Protein AF-A0A9E5GBU1-F1 (afdb_monomer_lite)

Foldseek 3Di:
DD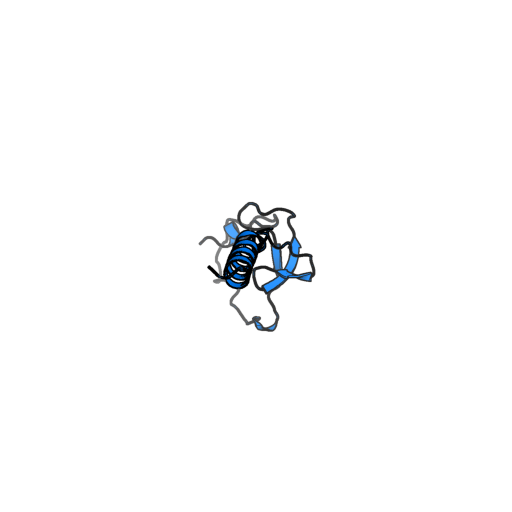PVVVVVVVVVVVCVVVVPDPPPVVPDDDDDDQQGLDPVRFGFNDAQPDDDPNDGTDGDDDPVPDDDDDPDDPPDDQPQDDPDPPSCVSSPDD

Structure (mmCIF, N/CA/C/O backbone):
data_AF-A0A9E5GBU1-F1
#
_entry.id   AF-A0A9E5GBU1-F1
#
loop_
_atom_site.group_PDB
_atom_site.id
_atom_site.type_symbol
_atom_site.label_atom_id
_atom_site.label_alt_id
_atom_site.label_comp_id
_atom_site.label_asym_id
_atom_site.label_entity_id
_atom_site.label_seq_id
_atom_site.pdbx_PDB_ins_code
_atom_site.Cartn_x
_atom_site.Cartn_y
_atom_site.Cartn_z
_atom_site.occupancy
_atom_site.B_iso_or_equiv
_atom_site.auth_seq_id
_atom_site.auth_comp_id
_atom_site.auth_asym_id
_atom_site.auth_atom_id
_atom_site.pdbx_PDB_model_num
ATOM 1 N N . MET A 1 1 ? -25.481 39.429 48.229 1.00 58.81 1 MET A N 1
ATOM 2 C CA . MET A 1 1 ? -25.443 38.610 46.995 1.00 58.81 1 MET A CA 1
ATOM 3 C C . MET A 1 1 ? -26.544 37.567 47.062 1.00 58.81 1 MET A C 1
ATOM 5 O O . MET A 1 1 ? -26.590 36.808 48.022 1.00 58.81 1 MET A O 1
ATOM 9 N N . ASN A 1 2 ? -27.463 37.580 46.096 1.00 73.50 2 ASN A N 1
ATOM 10 C CA . ASN A 1 2 ? -28.652 36.725 46.097 1.00 73.50 2 ASN A CA 1
ATOM 11 C C . ASN A 1 2 ? -28.234 35.250 46.073 1.00 73.50 2 ASN A C 1
ATOM 13 O O . ASN A 1 2 ? -27.381 34.874 45.272 1.00 73.50 2 ASN A O 1
ATOM 17 N N . LYS A 1 3 ? -28.829 34.408 46.928 1.00 77.56 3 LYS A N 1
ATOM 18 C CA . LYS A 1 3 ? -28.516 32.965 47.003 1.00 77.56 3 LYS A CA 1
ATOM 19 C C . LYS A 1 3 ? -28.612 32.277 45.629 1.00 77.56 3 LYS A C 1
ATOM 21 O O . LYS A 1 3 ? -27.801 31.413 45.324 1.00 77.56 3 LYS A O 1
ATOM 26 N N . LEU A 1 4 ? -29.525 32.753 44.778 1.00 78.62 4 LEU A N 1
ATOM 27 C CA . LEU A 1 4 ? -29.679 32.331 43.384 1.00 78.62 4 LEU A CA 1
ATOM 28 C C . LEU A 1 4 ? -28.464 32.684 42.506 1.00 78.62 4 LEU A C 1
ATOM 30 O O . LEU A 1 4 ? -28.026 31.866 41.709 1.00 78.62 4 LEU A O 1
ATOM 34 N N . LEU A 1 5 ? -27.880 33.872 42.686 1.00 77.00 5 LEU A N 1
ATOM 35 C CA . LEU A 1 5 ? -26.698 34.314 41.940 1.00 77.00 5 LEU A CA 1
ATOM 36 C C . LEU A 1 5 ? -25.448 33.516 42.347 1.00 77.00 5 LEU A C 1
ATOM 38 O O . LEU A 1 5 ? -24.654 33.145 41.492 1.00 77.00 5 LEU A O 1
ATOM 42 N N . SER A 1 6 ? -25.314 33.194 43.638 1.00 79.19 6 SER A N 1
ATOM 43 C CA . SER A 1 6 ? -24.257 32.306 44.150 1.00 79.19 6 SER A CA 1
ATOM 44 C C . SER A 1 6 ? -24.368 30.888 43.574 1.00 79.19 6 SER A C 1
ATOM 46 O O . SER A 1 6 ? -23.372 30.319 43.136 1.00 79.19 6 SER A O 1
ATOM 48 N N . MET A 1 7 ? -25.589 30.347 43.503 1.00 83.88 7 MET A N 1
ATOM 49 C CA . MET A 1 7 ? -25.855 29.007 42.970 1.00 83.88 7 MET A CA 1
ATOM 50 C C . MET A 1 7 ? -25.621 28.907 41.454 1.00 83.88 7 MET A C 1
ATOM 52 O O . MET A 1 7 ? -25.145 27.887 40.968 1.00 83.88 7 MET A O 1
ATOM 56 N N . LEU A 1 8 ? -25.925 29.968 40.700 1.00 85.06 8 LEU A N 1
ATOM 57 C CA . LEU A 1 8 ? -25.657 30.018 39.260 1.00 85.06 8 LEU A CA 1
ATOM 58 C C .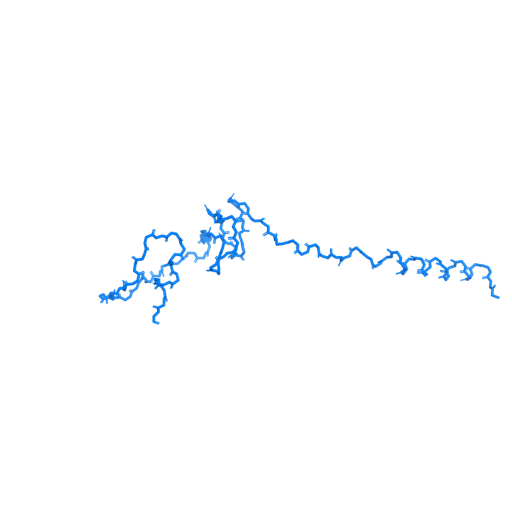 LEU A 1 8 ? -24.158 30.141 38.961 1.00 85.06 8 LEU A C 1
ATOM 60 O O . LEU A 1 8 ? -23.669 29.476 38.050 1.00 85.06 8 LEU A O 1
ATOM 64 N N . LEU A 1 9 ? -23.414 30.932 39.745 1.00 82.12 9 LEU A N 1
ATOM 65 C CA . LEU A 1 9 ? -21.956 31.018 39.611 1.00 82.12 9 LEU A CA 1
ATOM 66 C C . LEU A 1 9 ? -21.261 29.704 39.981 1.00 82.12 9 LEU A C 1
ATOM 68 O O . LEU A 1 9 ? -20.324 29.307 39.293 1.00 82.12 9 LEU A O 1
ATOM 72 N N . SER A 1 10 ? -21.706 29.019 41.037 1.00 81.31 10 SER A N 1
ATOM 73 C CA . SER A 1 10 ? -21.126 27.728 41.416 1.00 81.31 10 SER A CA 1
ATOM 74 C C . SER A 1 10 ? -21.449 26.636 40.398 1.00 81.31 10 SER A C 1
ATOM 76 O O . SER A 1 10 ? -20.568 25.848 40.075 1.00 81.31 10 SER A O 1
ATOM 78 N N . LEU A 1 11 ? -22.658 26.618 39.825 1.00 78.31 11 LEU A N 1
ATOM 79 C CA . LEU A 1 11 ? -23.016 25.689 38.752 1.00 78.31 11 LEU A CA 1
ATOM 80 C C . LEU A 1 11 ? -22.212 25.962 37.472 1.00 78.31 11 LEU A C 1
ATOM 82 O O . LEU A 1 11 ? -21.703 25.023 36.870 1.00 78.31 11 LEU A O 1
ATOM 86 N N . ALA A 1 12 ? -22.028 27.230 37.090 1.00 81.00 12 ALA A N 1
ATOM 87 C CA . ALA A 1 12 ? -21.174 27.605 35.963 1.00 81.00 12 ALA A CA 1
ATOM 88 C C . ALA A 1 12 ? -19.708 27.200 36.195 1.00 81.00 12 ALA A C 1
ATOM 90 O O . ALA A 1 12 ? -19.067 26.679 35.286 1.00 81.00 12 ALA A O 1
ATOM 91 N N . LEU A 1 13 ? -19.192 27.364 37.419 1.00 76.50 13 LEU A N 1
ATOM 92 C CA . LEU A 1 13 ? -17.848 26.926 37.801 1.00 76.50 13 LEU A CA 1
ATOM 93 C C . LEU A 1 13 ? -17.717 25.395 37.777 1.00 76.50 13 LEU A C 1
ATOM 95 O O . LEU A 1 13 ? -16.719 24.883 37.293 1.00 76.50 13 LEU A O 1
ATOM 99 N N . VAL A 1 14 ? -18.730 24.655 38.231 1.00 74.88 14 VAL A N 1
ATOM 100 C CA . VAL A 1 14 ? -18.770 23.184 38.154 1.00 74.88 14 VAL A CA 1
ATOM 101 C C . VAL A 1 14 ? -18.836 22.707 36.700 1.00 74.88 14 VAL A C 1
ATOM 103 O O . VAL A 1 14 ? -18.143 21.760 36.349 1.00 74.88 14 VAL A O 1
ATOM 106 N N . VAL A 1 15 ? -19.590 23.385 35.829 1.00 74.25 15 VAL A N 1
ATOM 107 C CA . VAL A 1 15 ? -19.626 23.100 34.383 1.00 74.25 15 VAL A CA 1
ATOM 108 C C . VAL A 1 15 ? -18.294 23.448 33.710 1.00 74.25 15 VAL A C 1
ATOM 110 O O . VAL A 1 15 ? -17.861 22.712 32.836 1.00 74.25 15 VAL A O 1
ATOM 113 N N . LEU A 1 16 ? -17.592 24.500 34.139 1.00 72.19 16 LEU A N 1
ATOM 114 C CA . LEU A 1 16 ? -16.244 24.834 33.655 1.00 72.19 16 LEU A CA 1
ATOM 115 C C . LEU A 1 16 ? -15.175 23.842 34.148 1.00 72.19 16 LEU A C 1
ATOM 117 O O . LEU A 1 16 ? -14.250 23.525 33.406 1.00 72.19 16 LEU A O 1
ATOM 121 N N . LEU A 1 17 ? -15.307 23.335 35.379 1.00 68.19 17 LEU A N 1
ATOM 122 C CA . LEU A 1 17 ? -14.371 22.382 35.991 1.00 68.19 17 LEU A CA 1
ATOM 123 C C . LEU A 1 17 ? -14.610 20.926 35.548 1.00 68.19 17 LEU A C 1
ATOM 125 O O . LEU A 1 17 ? -13.661 20.146 35.496 1.00 68.19 17 LEU A O 1
ATOM 129 N N . LEU A 1 18 ? -15.851 20.548 35.219 1.00 70.56 18 LEU A N 1
ATOM 130 C CA . LEU A 1 18 ? -16.209 19.213 34.714 1.00 70.56 18 LEU A CA 1
ATOM 131 C C . LEU A 1 18 ? -16.315 19.154 33.181 1.00 70.56 18 LEU A C 1
ATOM 133 O O . LEU A 1 18 ? -16.193 18.079 32.602 1.00 70.56 18 LEU A O 1
ATOM 137 N N . GLY A 1 19 ? -16.547 20.287 32.516 1.00 63.59 19 GLY A N 1
ATOM 138 C CA . GLY A 1 19 ? -16.895 20.366 31.093 1.00 63.59 19 GLY A CA 1
ATOM 139 C C . GLY A 1 19 ? -15.726 20.511 30.124 1.00 63.59 19 GLY A C 1
ATOM 140 O O . GLY A 1 19 ? -15.963 20.739 28.943 1.00 63.59 19 GLY A O 1
ATOM 141 N N . CYS A 1 20 ? -14.476 20.373 30.569 1.00 57.97 20 CYS A N 1
ATOM 142 C CA . CYS A 1 20 ? -13.327 20.412 29.664 1.00 57.97 20 CYS A CA 1
ATOM 143 C C . CYS A 1 20 ? -12.288 19.347 30.022 1.00 57.97 20 CYS A C 1
ATOM 145 O O . CYS A 1 20 ? -11.170 19.668 30.396 1.00 57.97 20 CYS A O 1
ATOM 147 N N . ASN A 1 21 ? -12.662 18.066 29.951 1.00 61.19 21 ASN A N 1
ATOM 148 C CA . ASN A 1 21 ? -11.692 16.961 30.018 1.00 61.19 21 ASN A CA 1
ATOM 149 C C . ASN A 1 21 ? -11.966 15.822 29.021 1.00 61.19 21 ASN A C 1
ATOM 151 O O . ASN A 1 21 ? -11.288 14.798 29.055 1.00 61.19 21 ASN A O 1
ATOM 155 N N . THR A 1 22 ? -12.914 15.979 28.097 1.00 56.47 22 THR A N 1
ATOM 156 C CA . THR A 1 22 ? -13.285 14.930 27.131 1.00 56.47 22 THR A CA 1
ATOM 157 C C . THR A 1 22 ? -13.105 15.366 25.686 1.00 56.47 22 THR A C 1
ATOM 159 O O . THR A 1 22 ? -13.917 15.046 24.832 1.00 56.47 22 THR A O 1
ATOM 162 N N . LEU A 1 23 ? -11.997 16.050 25.404 1.00 53.47 23 LEU A N 1
ATOM 163 C CA . LEU A 1 23 ? -11.359 16.014 24.088 1.00 53.47 23 LEU A CA 1
ATOM 164 C C . LEU A 1 23 ? -9.852 15.804 24.277 1.00 53.47 23 LEU A C 1
ATOM 166 O O . LEU A 1 23 ? -9.024 16.512 23.714 1.00 53.47 23 LEU A O 1
ATOM 170 N N . LYS A 1 24 ? -9.469 14.798 25.074 1.00 49.31 24 LYS A N 1
ATOM 171 C CA . LYS A 1 24 ? -8.313 14.022 24.634 1.00 49.31 24 LYS A CA 1
ATOM 172 C C . LYS A 1 24 ? -8.811 13.312 23.394 1.00 49.31 24 LYS A C 1
ATOM 174 O O . LYS A 1 24 ? -9.460 12.276 23.508 1.00 49.31 24 LYS A O 1
ATOM 179 N N . ASP A 1 25 ? -8.591 13.940 22.244 1.00 53.31 25 ASP A N 1
ATOM 180 C CA . ASP A 1 25 ? -8.567 13.209 20.995 1.00 53.31 25 ASP A CA 1
ATOM 181 C C . ASP A 1 25 ? -7.626 12.042 21.276 1.00 53.31 25 ASP A C 1
ATOM 183 O O . ASP A 1 25 ? -6.456 12.234 21.634 1.00 53.31 25 ASP A O 1
ATOM 187 N N . ALA A 1 26 ? -8.208 10.851 21.369 1.00 53.16 26 ALA A N 1
ATOM 188 C CA . ALA A 1 26 ? -7.468 9.646 21.636 1.00 53.16 26 ALA A CA 1
ATOM 189 C C . ALA A 1 26 ? -6.633 9.448 20.379 1.00 53.16 26 ALA A C 1
ATOM 191 O O . ALA A 1 26 ? -7.087 8.816 19.434 1.00 53.16 26 ALA A O 1
ATOM 192 N N . GLY A 1 27 ? -5.444 10.055 20.357 1.00 53.94 27 GLY A N 1
ATOM 193 C CA . GLY A 1 27 ? -4.441 9.950 19.305 1.00 53.94 27 GLY A CA 1
ATOM 194 C C . GLY A 1 27 ? -3.854 8.543 19.234 1.00 53.94 27 GLY A C 1
ATOM 195 O O . GLY A 1 27 ? -2.642 8.378 19.162 1.00 53.94 27 GLY A O 1
ATOM 196 N N . GLY A 1 28 ? -4.707 7.523 19.323 1.00 64.38 28 GLY A N 1
ATOM 197 C CA . GLY A 1 28 ? -4.410 6.217 18.792 1.00 64.38 28 GLY A CA 1
ATOM 198 C C . GLY A 1 28 ? -4.315 6.369 17.285 1.00 64.38 28 GLY A C 1
ATOM 199 O O . GLY A 1 28 ? -5.221 6.904 16.645 1.00 64.38 28 GLY A O 1
ATOM 200 N N . GLU A 1 29 ? -3.191 5.934 16.731 1.00 75.12 29 GLU A N 1
ATOM 201 C CA . GLU A 1 29 ? -3.046 5.754 15.296 1.00 75.12 29 GLU A CA 1
ATOM 202 C C . GLU A 1 29 ? -4.262 4.970 14.786 1.00 75.12 29 GLU A C 1
ATOM 204 O O . GLU A 1 29 ? -4.582 3.892 15.295 1.00 75.12 29 GLU A O 1
ATOM 209 N N . LYS A 1 30 ? -4.982 5.533 13.810 1.00 87.38 30 LYS A N 1
ATOM 210 C CA . LYS A 1 30 ? -6.083 4.818 13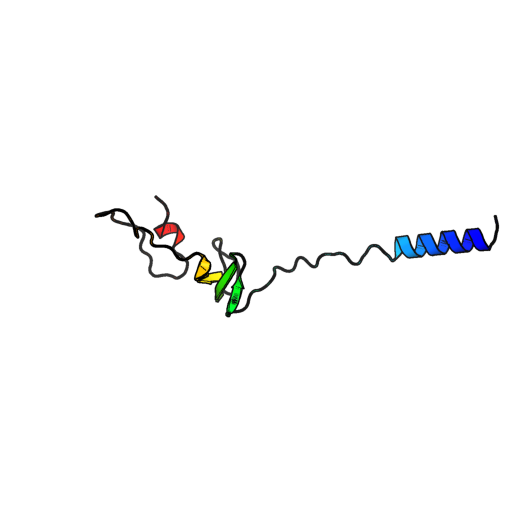.172 1.00 87.38 30 LYS A CA 1
ATOM 211 C C . LYS A 1 30 ? -5.501 3.585 12.482 1.00 87.38 30 LYS A C 1
ATOM 213 O O . LYS A 1 30 ? -4.698 3.711 11.562 1.00 87.38 30 LYS A O 1
ATOM 218 N N . ILE A 1 31 ? -5.914 2.407 12.936 1.00 93.25 31 ILE A N 1
ATOM 219 C CA . ILE A 1 31 ? -5.529 1.131 12.332 1.00 93.25 31 ILE A CA 1
ATOM 220 C C . ILE A 1 31 ? -6.476 0.832 11.172 1.00 93.25 31 ILE A C 1
ATOM 222 O O . ILE A 1 31 ? -7.690 0.990 11.314 1.00 93.25 31 ILE A O 1
ATOM 226 N N . TYR A 1 32 ? -5.918 0.409 10.041 1.00 96.38 32 TYR A N 1
ATOM 227 C CA . TYR A 1 32 ? -6.667 0.058 8.837 1.00 96.38 32 TYR A CA 1
ATOM 228 C C . TYR A 1 32 ? -6.591 -1.450 8.610 1.00 96.38 32 TYR A C 1
ATOM 230 O O . TYR A 1 32 ? -5.508 -2.032 8.602 1.00 96.38 32 TYR A O 1
ATOM 238 N N . SER A 1 33 ? -7.744 -2.085 8.429 1.00 96.62 33 SER A N 1
ATOM 239 C CA . SER A 1 33 ? -7.837 -3.497 8.064 1.00 96.62 33 SER A CA 1
ATOM 240 C C . SER A 1 33 ? -7.636 -3.679 6.558 1.00 96.62 33 SER A C 1
ATOM 242 O O . SER A 1 33 ? -7.842 -2.757 5.769 1.00 96.62 33 SER A O 1
ATOM 244 N N . ILE A 1 34 ? -7.283 -4.893 6.130 1.00 97.25 34 ILE A N 1
ATOM 245 C CA . ILE A 1 34 ? -7.316 -5.255 4.705 1.00 97.25 34 ILE A CA 1
ATOM 246 C C . ILE A 1 34 ? -8.741 -5.038 4.172 1.00 97.25 34 ILE A C 1
ATOM 248 O O . ILE A 1 34 ? -9.704 -5.543 4.747 1.00 97.25 34 ILE A O 1
ATOM 252 N N . GLY A 1 35 ? -8.860 -4.292 3.073 1.00 96.38 35 GLY A N 1
ATOM 253 C CA . GLY A 1 35 ? -10.120 -3.863 2.466 1.00 96.38 35 GLY A CA 1
ATOM 254 C C . GLY A 1 35 ? -10.562 -2.445 2.847 1.00 96.38 35 GLY A C 1
ATOM 255 O O . GLY A 1 35 ? -11.389 -1.871 2.138 1.00 96.38 35 GLY A O 1
ATOM 256 N N . ASP A 1 36 ? -10.002 -1.850 3.905 1.00 97.31 36 ASP A N 1
ATOM 257 C CA . ASP A 1 36 ? -10.308 -0.468 4.278 1.00 97.31 36 ASP A CA 1
ATOM 258 C C . ASP A 1 36 ? -9.677 0.533 3.303 1.00 97.31 36 ASP A C 1
ATOM 260 O O . ASP A 1 36 ? -8.665 0.259 2.651 1.00 97.31 36 ASP A O 1
ATOM 264 N N . ARG A 1 37 ? -10.246 1.744 3.257 1.00 95.50 37 ARG A N 1
ATOM 265 C CA . ARG A 1 37 ? -9.560 2.899 2.667 1.00 95.50 37 ARG A CA 1
ATOM 266 C C . ARG A 1 37 ? -8.436 3.354 3.593 1.00 95.50 37 ARG A C 1
ATOM 268 O O . ARG A 1 37 ? -8.729 3.837 4.689 1.00 95.50 37 ARG A O 1
ATOM 275 N N . GLY A 1 38 ? -7.194 3.190 3.147 1.00 95.19 38 GLY A N 1
ATOM 276 C CA . GLY A 1 38 ? -5.982 3.484 3.911 1.00 95.19 38 GLY A CA 1
ATOM 277 C C . GLY A 1 38 ? -5.614 4.973 3.961 1.00 95.19 38 GLY A C 1
ATOM 278 O O . GLY A 1 38 ? -6.358 5.819 3.450 1.00 95.19 38 GLY A O 1
ATOM 279 N N . PRO A 1 39 ? -4.474 5.318 4.591 1.00 93.62 39 PRO A N 1
ATOM 280 C CA . PRO A 1 39 ? -3.963 6.688 4.672 1.00 93.62 39 PRO A CA 1
ATOM 281 C C . PRO A 1 39 ? -3.859 7.425 3.329 1.00 93.62 39 PRO A C 1
ATOM 283 O O . PRO A 1 39 ? -4.105 8.630 3.291 1.00 93.62 39 PRO A O 1
ATOM 286 N N . ALA A 1 40 ? -3.536 6.726 2.235 1.00 92.56 40 ALA A N 1
ATOM 287 C CA . ALA A 1 40 ? -3.458 7.310 0.892 1.00 92.56 40 ALA A CA 1
ATOM 288 C C . ALA A 1 40 ? -4.788 7.225 0.112 1.00 92.56 40 ALA A C 1
ATOM 290 O O . ALA A 1 40 ? -4.836 7.536 -1.078 1.00 92.56 40 ALA A O 1
ATOM 291 N N . SER A 1 41 ? -5.890 6.872 0.787 1.00 93.06 41 SER A N 1
ATOM 292 C CA . SER A 1 41 ? -7.246 6.712 0.234 1.00 93.06 41 SER A CA 1
ATOM 293 C C . SER A 1 41 ? -7.423 5.594 -0.802 1.00 93.06 41 SER A C 1
ATOM 295 O O . SER A 1 41 ? -8.508 5.479 -1.381 1.00 93.06 41 SER A O 1
ATOM 297 N N . GLY A 1 42 ? -6.408 4.756 -1.013 1.00 95.44 42 GLY A N 1
ATOM 298 C CA . GLY A 1 42 ? -6.518 3.500 -1.744 1.00 95.44 42 GLY A CA 1
ATOM 299 C C . GLY A 1 42 ? -7.040 2.373 -0.855 1.00 95.44 42 GLY A C 1
ATOM 300 O O . GLY A 1 42 ? -7.268 2.546 0.342 1.00 95.44 42 GLY A O 1
ATOM 301 N N . ILE A 1 43 ? -7.267 1.204 -1.449 1.00 97.00 43 ILE A N 1
ATOM 302 C CA . ILE A 1 43 ? -7.735 0.024 -0.715 1.00 97.00 43 ILE A CA 1
ATOM 303 C C . ILE A 1 43 ? -6.533 -0.733 -0.166 1.00 97.00 43 ILE A C 1
ATOM 305 O O . ILE A 1 43 ? -5.689 -1.194 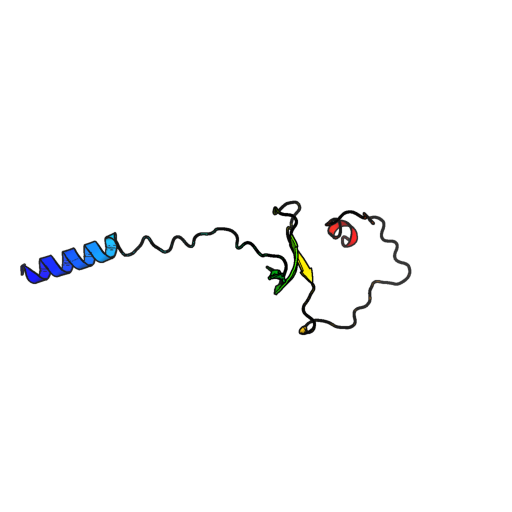-0.936 1.00 97.00 43 ILE A O 1
ATOM 309 N N . VAL A 1 44 ? -6.460 -0.889 1.155 1.00 97.56 44 VAL A N 1
ATOM 310 C CA . VAL A 1 44 ? -5.395 -1.654 1.811 1.00 97.56 44 VAL A CA 1
ATOM 311 C C . VAL A 1 44 ? -5.497 -3.118 1.388 1.00 97.56 44 VAL A C 1
ATOM 313 O O . VAL A 1 44 ? -6.495 -3.780 1.662 1.00 97.56 44 VAL A O 1
ATOM 316 N N . PHE A 1 45 ? -4.452 -3.648 0.754 1.00 96.88 45 PHE A N 1
ATOM 317 C CA . PHE A 1 45 ? -4.358 -5.077 0.421 1.00 96.88 45 PHE A CA 1
ATOM 318 C C . PHE A 1 45 ? -3.286 -5.805 1.239 1.00 96.88 45 PHE A C 1
ATOM 320 O O . PHE A 1 45 ? -3.222 -7.035 1.226 1.00 96.88 45 PHE A O 1
ATOM 327 N N . TYR A 1 46 ? -2.445 -5.057 1.956 1.00 96.56 46 TYR A N 1
ATOM 328 C CA . TYR A 1 46 ? -1.397 -5.596 2.809 1.00 96.56 46 TYR A CA 1
ATOM 329 C C . TYR A 1 46 ? -1.148 -4.683 4.015 1.00 96.56 46 TYR A C 1
ATOM 331 O O . TYR A 1 46 ? -0.960 -3.480 3.844 1.00 96.56 46 TYR A O 1
ATOM 339 N N . ASP A 1 47 ? -1.099 -5.271 5.214 1.00 96.25 47 ASP A N 1
ATOM 340 C CA . ASP A 1 47 ? -0.626 -4.64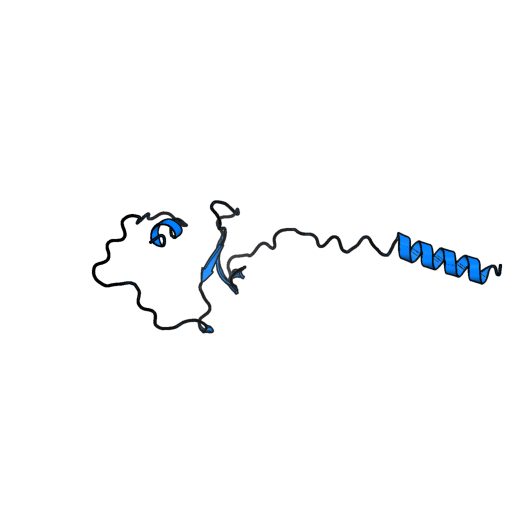0 6.453 1.00 96.25 47 ASP A CA 1
ATOM 341 C C . ASP A 1 47 ? 0.648 -5.367 6.918 1.00 96.25 47 ASP A C 1
ATOM 343 O O . ASP A 1 47 ? 0.640 -6.586 7.106 1.00 96.25 47 ASP A O 1
ATOM 347 N N . LYS A 1 48 ? 1.749 -4.626 7.091 1.00 95.00 48 LYS A N 1
ATOM 348 C CA . LYS A 1 48 ? 3.018 -5.129 7.649 1.00 95.00 48 LYS A CA 1
ATOM 349 C C . LYS A 1 48 ? 2.897 -5.479 9.140 1.00 95.00 48 LYS A C 1
ATOM 351 O O . LYS A 1 48 ? 3.704 -6.252 9.646 1.00 95.00 48 LYS A O 1
ATOM 356 N N . GLY A 1 49 ? 1.899 -4.925 9.828 1.00 94.81 49 GLY A N 1
ATOM 357 C CA . GLY A 1 49 ? 1.627 -5.095 11.256 1.00 94.81 49 GLY A CA 1
ATOM 358 C C . GLY A 1 49 ? 2.172 -3.958 12.122 1.00 94.81 49 GLY A C 1
ATOM 359 O O . GLY A 1 49 ? 1.561 -3.615 13.131 1.00 94.81 49 GLY A O 1
ATOM 360 N N . GLU A 1 50 ? 3.268 -3.322 11.707 1.00 93.88 50 GLU A N 1
ATOM 361 C CA . GLU A 1 50 ? 3.881 -2.185 12.397 1.00 93.88 50 GLU A CA 1
ATOM 362 C C . GLU A 1 50 ? 4.397 -1.141 11.404 1.00 93.88 50 GLU A C 1
ATOM 364 O O . GLU A 1 50 ? 4.751 -1.463 10.267 1.00 93.88 50 GLU A O 1
ATOM 369 N N . TYR A 1 51 ? 4.423 0.119 11.837 1.00 92.31 51 TYR A N 1
ATOM 370 C CA . TYR A 1 51 ? 5.033 1.195 11.068 1.00 92.31 51 TYR A CA 1
ATOM 371 C C . TYR A 1 51 ? 6.541 1.206 11.313 1.00 92.31 51 TYR A C 1
ATOM 373 O O . TYR A 1 51 ? 7.011 1.574 12.389 1.00 92.31 51 TYR A O 1
ATOM 381 N N . SER A 1 52 ? 7.297 0.804 10.298 1.00 91.62 52 SER A N 1
ATOM 382 C CA . SER A 1 52 ? 8.760 0.790 10.305 1.00 91.62 52 SER A CA 1
ATOM 383 C C . SER A 1 52 ? 9.276 0.973 8.882 1.00 91.62 52 SER A C 1
ATOM 385 O O . SER A 1 52 ? 8.576 0.673 7.916 1.00 91.62 52 SER A O 1
ATOM 387 N N . ASP A 1 53 ? 10.490 1.501 8.735 1.00 87.88 53 ASP A N 1
ATOM 388 C CA . ASP A 1 53 ? 11.100 1.771 7.421 1.00 87.88 53 ASP A CA 1
ATOM 389 C C . ASP A 1 53 ? 10.285 2.755 6.554 1.00 87.88 53 ASP A C 1
ATOM 391 O O . ASP A 1 53 ? 10.324 2.718 5.329 1.00 87.88 53 ASP A O 1
ATOM 395 N N . GLY A 1 54 ? 9.515 3.642 7.198 1.00 89.00 54 GLY A N 1
ATOM 396 C CA . GLY A 1 54 ? 8.740 4.692 6.530 1.00 89.00 54 GLY A CA 1
ATOM 397 C C . GLY A 1 54 ? 7.400 4.251 5.932 1.00 89.00 54 GLY A C 1
ATOM 398 O O . GLY A 1 54 ? 6.756 5.057 5.266 1.00 89.00 54 GLY A O 1
ATOM 399 N N . TRP A 1 55 ? 6.951 3.014 6.164 1.00 91.75 55 TRP A N 1
ATOM 400 C CA . TRP A 1 55 ? 5.649 2.538 5.689 1.00 91.75 55 TRP A CA 1
ATOM 401 C C . TRP A 1 55 ? 5.054 1.450 6.598 1.00 91.75 55 TRP A C 1
ATOM 403 O O . TRP A 1 55 ? 5.718 0.895 7.472 1.00 91.75 55 TRP A O 1
ATOM 413 N N . ARG A 1 56 ? 3.773 1.136 6.379 1.00 94.56 56 ARG A N 1
ATOM 414 C CA . ARG A 1 56 ? 3.067 0.017 7.033 1.00 94.56 56 ARG A CA 1
ATOM 415 C C . ARG A 1 56 ? 2.093 -0.687 6.094 1.00 94.56 56 ARG A C 1
ATOM 417 O O . ARG A 1 56 ? 2.084 -1.914 6.016 1.00 94.56 56 ARG A O 1
ATOM 424 N N . TYR A 1 57 ? 1.282 0.092 5.385 1.00 95.88 57 TYR A N 1
ATOM 425 C CA . TYR A 1 57 ? 0.250 -0.413 4.484 1.00 95.88 57 TYR A CA 1
ATOM 426 C C . TYR A 1 57 ? 0.718 -0.348 3.030 1.00 95.88 57 TYR A C 1
ATOM 428 O O . TYR A 1 57 ? 1.394 0.605 2.642 1.00 95.88 57 TYR A O 1
ATOM 436 N N . LEU A 1 58 ? 0.324 -1.337 2.225 1.00 94.62 58 LEU A N 1
ATOM 437 C CA . LEU A 1 58 ? 0.303 -1.201 0.768 1.00 94.62 58 LEU A CA 1
ATOM 438 C C . LEU A 1 58 ? -1.150 -1.082 0.313 1.00 94.62 58 LEU A C 1
ATOM 440 O O . LEU A 1 58 ? -2.017 -1.861 0.725 1.00 94.62 58 LEU A O 1
ATOM 444 N N . GLU A 1 59 ? -1.397 -0.097 -0.542 1.00 95.69 59 GLU A N 1
ATOM 445 C CA . GLU A 1 59 ? -2.726 0.269 -1.019 1.00 95.69 59 GLU A CA 1
ATOM 446 C C . GLU A 1 59 ? -2.812 0.112 -2.539 1.00 95.69 59 GLU A C 1
ATOM 448 O O . GLU A 1 59 ? -1.881 0.462 -3.264 1.00 95.69 59 GLU A O 1
ATOM 453 N N . VAL A 1 60 ? -3.940 -0.404 -3.029 1.00 95.00 60 VAL A N 1
ATOM 454 C CA . VAL A 1 60 ? -4.282 -0.348 -4.452 1.00 95.00 60 VAL A CA 1
ATOM 455 C C . VAL A 1 60 ? -4.927 1.004 -4.725 1.00 95.00 60 VAL A C 1
ATOM 457 O O . VAL A 1 60 ? -5.872 1.395 -4.031 1.00 95.00 60 VAL A O 1
ATOM 460 N N . ALA A 1 61 ? -4.427 1.712 -5.736 1.00 92.75 61 ALA A N 1
ATOM 461 C CA . ALA A 1 61 ? -5.012 2.975 -6.159 1.00 92.75 61 ALA A CA 1
ATOM 462 C C . ALA A 1 61 ? -6.463 2.774 -6.657 1.00 92.75 61 ALA A C 1
ATOM 464 O O . ALA A 1 61 ? -6.752 1.765 -7.305 1.00 92.75 61 ALA A O 1
ATOM 465 N N . PRO A 1 62 ? -7.380 3.715 -6.373 1.00 90.25 62 PRO A N 1
ATOM 466 C CA . PRO A 1 62 ? -8.737 3.681 -6.910 1.00 90.25 62 PRO A CA 1
ATOM 467 C C . PRO A 1 62 ? -8.754 3.704 -8.447 1.00 90.25 62 PRO A C 1
ATOM 469 O O . PRO A 1 62 ? -7.921 4.365 -9.068 1.00 90.25 62 PRO A O 1
ATOM 472 N N . VAL A 1 63 ? -9.749 3.063 -9.069 1.00 91.12 63 VAL A N 1
ATOM 473 C CA . VAL A 1 63 ? -9.919 3.084 -10.538 1.00 91.12 63 VAL A CA 1
ATOM 474 C C . VAL A 1 63 ? -10.149 4.504 -11.067 1.00 91.12 63 VAL A C 1
ATOM 476 O O . VAL A 1 63 ? -9.780 4.832 -12.188 1.00 91.12 63 VAL A O 1
ATOM 479 N N . GLU A 1 64 ? -10.705 5.391 -10.241 1.00 91.50 64 GLU A N 1
ATOM 480 C CA . GLU A 1 64 ? -10.999 6.776 -10.605 1.00 91.50 64 GLU A CA 1
ATOM 481 C C . GLU A 1 64 ? -9.739 7.618 -10.859 1.00 91.50 64 GLU A C 1
ATOM 483 O O . GLU A 1 64 ? -9.828 8.668 -11.496 1.00 91.50 64 GLU A O 1
ATOM 488 N N . VAL A 1 65 ? -8.574 7.181 -10.363 1.00 88.81 65 VAL A N 1
ATOM 489 C CA . VAL A 1 65 ? -7.280 7.845 -10.597 1.00 88.81 65 VAL A CA 1
ATOM 490 C C . VAL A 1 65 ? -6.397 7.088 -11.592 1.00 88.81 65 VAL A C 1
ATOM 492 O O . VAL A 1 65 ? -5.275 7.522 -11.867 1.00 88.81 65 VAL A O 1
ATOM 495 N N . GLU A 1 66 ? -6.886 5.975 -12.143 1.00 91.06 66 GLU A N 1
ATOM 496 C CA . GLU A 1 66 ? -6.164 5.201 -13.144 1.00 91.06 66 GLU A CA 1
ATOM 497 C C . GLU A 1 66 ? -6.020 6.008 -14.439 1.00 91.06 66 GLU A C 1
ATOM 499 O O . GLU A 1 66 ? -6.974 6.581 -14.971 1.00 91.06 66 GLU A O 1
ATOM 504 N N . ARG A 1 67 ? -4.794 6.064 -14.963 1.00 91.75 67 ARG A N 1
ATOM 505 C CA . ARG A 1 67 ? -4.489 6.702 -16.245 1.00 91.75 67 ARG A CA 1
ATOM 506 C C . ARG A 1 67 ? -3.310 6.000 -16.916 1.00 91.75 67 ARG A C 1
ATOM 508 O O . ARG A 1 67 ? -2.430 5.510 -16.207 1.00 91.75 67 ARG A O 1
ATOM 515 N N . PRO A 1 68 ? -3.232 5.994 -18.257 1.00 90.69 68 PRO A N 1
ATOM 516 C CA . PRO A 1 68 ? -2.054 5.500 -18.956 1.00 90.69 68 PRO A CA 1
ATOM 517 C C . PRO A 1 68 ? -0.825 6.315 -18.544 1.00 90.69 68 PRO A C 1
ATOM 519 O O . PRO A 1 68 ? -0.784 7.532 -18.733 1.00 90.69 68 PRO A O 1
ATOM 522 N N . LEU A 1 69 ? 0.168 5.644 -17.969 1.00 87.50 69 LEU A N 1
ATOM 523 C CA . LEU A 1 69 ? 1.461 6.222 -17.622 1.00 87.50 69 LEU A CA 1
ATOM 524 C C . LEU A 1 69 ? 2.559 5.441 -18.335 1.00 87.50 69 LEU A C 1
ATOM 526 O O . LEU A 1 69 ? 2.462 4.228 -18.521 1.00 87.50 69 LEU A O 1
ATOM 530 N N . GLN A 1 70 ? 3.604 6.151 -18.750 1.00 87.44 70 GLN A N 1
ATOM 531 C CA . GLN A 1 70 ? 4.819 5.511 -19.227 1.00 87.44 70 GLN A CA 1
ATOM 532 C C . GLN A 1 70 ? 5.477 4.788 -18.045 1.00 87.44 70 GLN A C 1
ATOM 534 O O . GLN A 1 70 ? 5.736 5.407 -17.018 1.00 87.44 70 GLN A O 1
ATOM 539 N N . TRP A 1 71 ? 5.738 3.488 -18.197 1.00 81.31 71 TRP A N 1
ATOM 540 C CA . TRP A 1 71 ? 6.364 2.657 -17.158 1.00 81.31 71 TRP A CA 1
ATOM 541 C C . TRP A 1 71 ? 7.783 3.104 -16.783 1.00 81.31 71 TRP A C 1
ATOM 543 O O . TRP A 1 71 ? 8.221 2.868 -15.665 1.00 81.31 71 TRP A O 1
ATOM 553 N N . GLY A 1 72 ? 8.489 3.731 -17.721 1.00 83.69 72 GLY A N 1
ATOM 554 C CA . GLY A 1 72 ? 9.851 4.226 -17.563 1.00 83.69 72 GLY A CA 1
ATOM 555 C C . GLY A 1 72 ? 10.449 4.620 -18.911 1.00 83.69 72 GLY A C 1
ATOM 556 O O . GLY A 1 72 ? 9.831 4.441 -19.969 1.00 83.69 72 GLY A O 1
ATOM 557 N N . THR A 1 73 ? 11.651 5.180 -18.886 1.00 84.44 73 THR A N 1
ATOM 558 C CA . THR A 1 73 ? 12.449 5.443 -20.086 1.00 84.44 73 THR A CA 1
ATOM 559 C C . THR A 1 73 ? 12.950 4.141 -20.710 1.00 84.44 73 THR A C 1
ATOM 561 O O . THR A 1 73 ? 13.145 3.130 -20.037 1.00 84.44 73 THR A O 1
ATOM 564 N N . TYR A 1 74 ? 13.123 4.148 -22.032 1.00 86.88 74 TYR A N 1
ATOM 565 C CA . TYR A 1 74 ? 13.678 3.001 -22.749 1.00 86.88 74 TYR A CA 1
ATOM 566 C C . TYR A 1 74 ? 15.154 2.795 -22.370 1.00 86.88 74 TYR A C 1
ATOM 568 O O . TYR A 1 74 ? 15.888 3.771 -22.234 1.00 86.88 74 TYR A O 1
ATOM 576 N N . ASP A 1 75 ? 15.569 1.531 -22.230 1.00 86.38 75 ASP A N 1
ATOM 577 C CA . ASP A 1 75 ? 16.959 1.107 -21.971 1.00 86.38 75 ASP A CA 1
ATOM 578 C C . ASP A 1 75 ? 17.589 1.679 -20.686 1.00 86.38 75 ASP A C 1
ATOM 580 O O . ASP A 1 75 ? 18.790 1.917 -20.597 1.00 86.38 75 ASP A O 1
ATOM 584 N N . THR A 1 76 ? 16.766 1.933 -19.666 1.00 81.94 76 THR A N 1
ATOM 585 C CA . THR A 1 76 ? 17.246 2.352 -18.343 1.00 81.94 76 THR A CA 1
ATOM 586 C C . THR A 1 76 ? 17.417 1.139 -17.439 1.00 81.94 76 THR A C 1
ATOM 588 O O . THR A 1 76 ? 16.454 0.441 -17.124 1.00 81.94 76 THR A O 1
ATOM 591 N N . PHE A 1 77 ? 18.660 0.879 -17.034 1.00 80.44 77 PHE A N 1
ATOM 592 C CA . PHE A 1 77 ? 18.982 -0.168 -16.073 1.00 80.44 77 PHE A CA 1
ATOM 593 C C . PHE A 1 77 ? 18.713 0.328 -14.647 1.00 80.44 77 PHE A C 1
ATOM 595 O O . PHE A 1 77 ? 19.225 1.369 -14.245 1.00 80.44 77 PHE A O 1
ATOM 602 N N . VAL A 1 78 ? 17.912 -0.423 -13.887 1.00 77.88 78 VAL A N 1
ATOM 603 C CA . VAL A 1 78 ? 17.598 -0.133 -12.480 1.00 77.88 78 VAL A CA 1
ATOM 604 C C . VAL A 1 78 ? 18.408 -1.094 -11.612 1.00 77.88 78 VAL A C 1
ATOM 606 O O . VAL A 1 78 ? 18.102 -2.284 -11.539 1.00 77.88 78 VAL A O 1
ATOM 609 N N . GLU A 1 79 ? 19.474 -0.594 -10.985 1.00 74.44 79 GLU A N 1
ATOM 610 C CA . GLU A 1 79 ? 20.470 -1.437 -10.299 1.00 74.44 79 GLU A CA 1
ATOM 611 C C . GLU A 1 79 ? 19.950 -2.054 -8.986 1.00 74.44 79 GLU A C 1
ATOM 613 O O . GLU A 1 79 ? 20.444 -3.090 -8.544 1.00 74.44 79 GLU A O 1
ATOM 618 N N . ALA A 1 80 ? 18.932 -1.451 -8.367 1.00 68.50 80 ALA A N 1
ATOM 619 C CA . ALA A 1 80 ? 18.506 -1.761 -7.002 1.00 68.50 80 ALA A CA 1
ATOM 620 C C . ALA A 1 80 ? 17.314 -2.733 -6.890 1.00 68.50 80 ALA A C 1
ATOM 622 O O . ALA A 1 80 ? 16.541 -2.644 -5.941 1.00 68.50 80 ALA A O 1
ATOM 623 N N . THR A 1 81 ? 17.169 -3.696 -7.810 1.00 72.81 81 THR A N 1
ATOM 624 C CA . THR A 1 81 ? 16.009 -4.612 -7.822 1.00 72.81 81 THR A CA 1
ATOM 625 C C . THR A 1 81 ? 16.053 -5.663 -6.710 1.00 72.81 81 THR A C 1
ATOM 627 O O . THR A 1 81 ? 16.552 -6.777 -6.859 1.00 72.81 81 THR A O 1
ATOM 630 N N . GLN A 1 82 ? 15.477 -5.326 -5.561 1.00 80.69 82 GLN A N 1
ATOM 631 C CA . GLN A 1 82 ? 15.208 -6.293 -4.500 1.00 80.69 82 GLN A CA 1
ATOM 632 C C . GLN A 1 82 ? 13.811 -6.910 -4.663 1.00 80.69 82 GLN A C 1
ATOM 634 O O . GLN A 1 82 ? 12.851 -6.236 -5.035 1.00 80.69 82 GLN A O 1
ATOM 639 N N . SER A 1 83 ? 13.680 -8.205 -4.352 1.00 82.44 83 SER A N 1
ATOM 640 C CA . SER A 1 83 ? 12.405 -8.940 -4.408 1.00 82.44 83 SER A CA 1
ATOM 641 C C . SER A 1 83 ? 11.611 -8.897 -3.096 1.00 82.44 83 SER A C 1
ATOM 643 O O . SER A 1 83 ? 10.578 -9.558 -2.967 1.00 82.44 83 SER A O 1
ATOM 645 N N . HIS A 1 84 ? 12.116 -8.192 -2.084 1.00 86.81 84 HIS A N 1
ATOM 646 C CA . HIS A 1 84 ? 11.480 -8.103 -0.776 1.00 86.81 84 HIS A CA 1
ATOM 647 C C . HIS A 1 84 ? 10.310 -7.109 -0.806 1.00 86.81 84 HIS A C 1
ATOM 649 O O . HIS A 1 84 ? 10.317 -6.111 -1.520 1.00 86.81 84 HIS A O 1
ATOM 655 N N . LYS A 1 85 ? 9.264 -7.364 -0.014 1.00 87.56 85 LYS A N 1
ATOM 656 C CA . LYS A 1 85 ? 8.153 -6.410 0.118 1.00 87.56 85 LYS A CA 1
ATOM 657 C C . LYS A 1 85 ? 8.656 -5.136 0.796 1.00 87.56 85 LYS A C 1
ATOM 659 O O . LYS A 1 85 ? 9.221 -5.217 1.881 1.00 87.56 85 LYS A O 1
ATOM 664 N N . GLY A 1 86 ? 8.399 -3.986 0.178 1.00 82.25 86 GLY A N 1
ATOM 665 C CA . GLY A 1 86 ? 8.770 -2.677 0.721 1.00 82.25 86 GLY A CA 1
ATOM 666 C C . GLY A 1 86 ? 10.121 -2.129 0.264 1.00 82.25 86 GLY A C 1
ATOM 667 O O . GLY A 1 86 ? 10.374 -0.960 0.512 1.00 82.25 86 GLY A O 1
ATOM 668 N N . SER A 1 87 ? 10.935 -2.887 -0.479 1.00 82.12 87 SER A N 1
ATOM 669 C CA . SER A 1 87 ? 12.192 -2.393 -1.077 1.00 82.12 87 SER A CA 1
ATOM 670 C C . SER A 1 87 ? 11.974 -1.539 -2.339 1.00 82.12 87 SER A C 1
ATOM 672 O O . SER A 1 87 ? 12.837 -1.432 -3.206 1.00 82.12 87 SER A O 1
ATOM 674 N N . GLY A 1 88 ? 10.756 -1.016 -2.516 1.00 77.94 88 GLY A N 1
ATOM 675 C CA . GLY A 1 88 ? 10.379 -0.215 -3.678 1.00 77.94 88 GLY A CA 1
ATOM 676 C C . GLY A 1 88 ? 10.964 1.196 -3.641 1.00 77.94 88 GLY A C 1
ATOM 677 O O . GLY A 1 88 ? 11.096 1.811 -4.695 1.00 77.94 88 GLY A O 1
ATOM 678 N N . LEU A 1 89 ? 11.334 1.694 -2.455 1.00 77.31 89 LEU A N 1
ATOM 679 C CA . LEU A 1 89 ? 11.983 2.995 -2.315 1.00 77.31 89 LEU A CA 1
ATOM 680 C C . LEU A 1 89 ? 13.313 3.005 -3.065 1.00 77.31 89 LEU A C 1
ATOM 682 O O . LEU A 1 89 ? 13.520 3.877 -3.900 1.00 77.31 89 LEU A O 1
ATOM 686 N N . GLU A 1 90 ? 14.158 1.998 -2.841 1.00 76.62 90 GLU A N 1
ATOM 687 C CA . GLU A 1 90 ? 15.420 1.8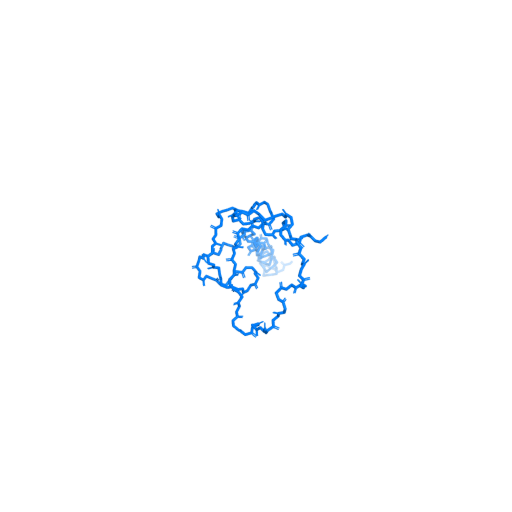13 -3.559 1.00 76.62 90 GLU A CA 1
ATOM 688 C C . GLU A 1 90 ? 15.204 1.626 -5.069 1.00 76.62 90 GLU A C 1
ATOM 690 O O . GLU A 1 90 ? 16.020 2.075 -5.864 1.00 76.62 90 GLU A O 1
ATOM 695 N N . ASN A 1 91 ? 14.072 1.042 -5.481 1.00 68.81 91 ASN A N 1
ATOM 696 C CA . ASN A 1 91 ? 13.688 0.937 -6.895 1.00 68.81 91 ASN A CA 1
ATOM 697 C C . ASN A 1 91 ? 13.236 2.275 -7.521 1.00 68.81 91 ASN A C 1
ATOM 699 O O . ASN A 1 91 ? 12.972 2.306 -8.721 1.00 68.81 91 ASN A O 1
ATOM 703 N N . THR A 1 92 ? 13.087 3.344 -6.730 1.00 68.56 92 THR A N 1
ATOM 704 C CA . THR A 1 92 ? 12.544 4.648 -7.163 1.00 68.56 92 THR A CA 1
ATOM 705 C C . THR A 1 92 ? 13.509 5.815 -6.900 1.00 68.56 92 THR A C 1
ATOM 707 O O . THR A 1 92 ? 13.202 6.950 -7.255 1.00 68.56 92 THR A O 1
ATOM 710 N N . VAL A 1 93 ? 14.668 5.578 -6.275 1.00 65.94 93 VAL A N 1
ATOM 711 C CA . VAL A 1 93 ? 15.718 6.605 -6.169 1.00 65.94 93 VAL A CA 1
ATOM 712 C C . VAL A 1 93 ? 16.472 6.694 -7.495 1.00 65.94 93 VAL A C 1
ATOM 714 O O . VAL A 1 93 ? 17.178 5.760 -7.869 1.00 65.94 93 VAL A O 1
ATOM 717 N N . GLU A 1 94 ? 16.280 7.814 -8.195 1.00 57.56 94 GLU A N 1
ATOM 718 C CA . GLU A 1 94 ? 17.134 8.283 -9.299 1.00 57.56 94 GLU A CA 1
ATOM 719 C C . GLU A 1 94 ? 18.415 8.955 -8.781 1.00 57.56 94 GLU A C 1
ATOM 721 O O . GLU A 1 94 ? 18.358 9.616 -7.713 1.00 57.56 94 GLU A O 1
#

Sequence (94 aa):
MNKLLSMLLSLALVVLLLGCNTLKDAGGEKIYSIGDRGPASGIVFYDKGEYSDGWRYLEVAPVEVERPLQWGTYDTFVEATQSHKGSGLENTVE

Secondary structure (DSSP, 8-state):
--HHHHHHHHHHHHHHHHSSSS-----PPPP--TTSB-TTSSEEEEEEEEEETTEEEEEEPPGGG------S-TT---TT---STTTTTTTT--

pLDDT: mean 82.1, std 12.79, range [49.31, 97.56]

Radius of gyration: 26.38 Å; chains: 1; bounding box: 50×48×70 Å